Protein AF-X1VKK5-F1 (afdb_monomer_lite)

Radius of gyration: 13.62 Å; chains: 1; bounding box: 31×29×36 Å

Structure (mmCIF, N/CA/C/O backbone):
data_AF-X1VKK5-F1
#
_entry.id   AF-X1VKK5-F1
#
loop_
_atom_site.group_PDB
_atom_site.id
_atom_site.type_symbol
_atom_site.label_atom_id
_atom_site.label_alt_id
_atom_site.label_comp_id
_atom_site.label_asym_id
_atom_site.label_entity_id
_atom_site.label_seq_id
_atom_site.pdbx_PDB_ins_code
_atom_site.Cartn_x
_atom_site.Cartn_y
_atom_site.Cartn_z
_atom_site.occupancy
_atom_site.B_iso_or_equiv
_atom_site.auth_seq_id
_atom_site.auth_comp_id
_atom_site.auth_asym_id
_atom_site.auth_atom_id
_atom_site.pdbx_PDB_model_num
ATOM 1 N N . MET A 1 1 ? -4.678 12.905 10.165 1.00 81.50 1 MET A N 1
ATOM 2 C CA . MET A 1 1 ? -3.673 12.246 9.305 1.00 81.50 1 MET A CA 1
ATOM 3 C C . MET A 1 1 ? -3.370 10.897 9.931 1.00 81.50 1 MET A C 1
ATOM 5 O O . MET A 1 1 ? -3.075 10.854 11.118 1.00 81.50 1 MET A O 1
ATOM 9 N N . TYR A 1 2 ? -3.524 9.816 9.175 1.00 84.75 2 TYR A N 1
ATOM 10 C CA . TYR A 1 2 ? -3.258 8.451 9.613 1.00 84.75 2 TYR A CA 1
ATOM 11 C C . TYR A 1 2 ? -1.756 8.234 9.755 1.00 84.75 2 TYR A C 1
ATOM 13 O O . TYR A 1 2 ? -0.975 8.623 8.884 1.00 84.75 2 TYR A O 1
ATOM 21 N N . ARG A 1 3 ? -1.348 7.558 10.827 1.00 85.31 3 ARG A N 1
ATOM 22 C CA . ARG A 1 3 ? 0.020 7.050 10.931 1.00 85.31 3 ARG A CA 1
ATOM 23 C C . ARG A 1 3 ? 0.143 5.828 10.031 1.00 85.31 3 ARG A C 1
ATOM 25 O O . ARG A 1 3 ? -0.662 4.912 10.147 1.00 85.31 3 ARG A 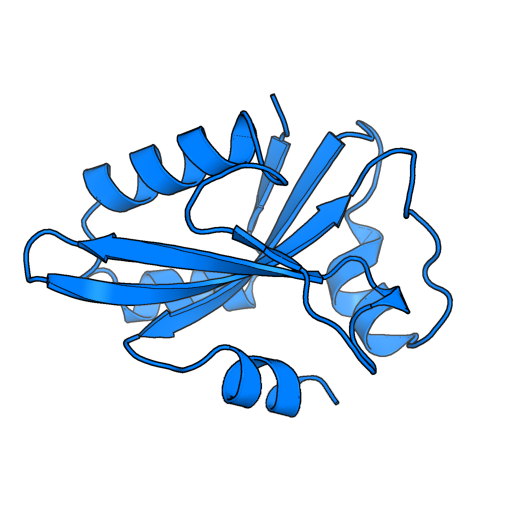O 1
ATOM 32 N N . TYR A 1 4 ? 1.151 5.768 9.172 1.00 86.56 4 TYR A N 1
ATOM 33 C CA . TYR A 1 4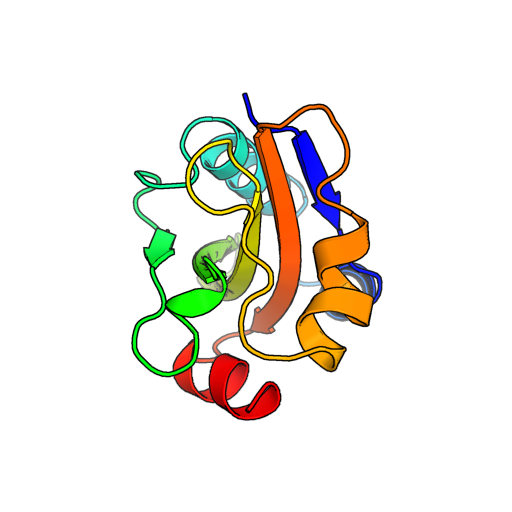 ? 1.403 4.545 8.419 1.00 86.56 4 TYR A CA 1
ATOM 34 C C . TYR A 1 4 ? 2.483 3.679 9.069 1.00 86.56 4 TYR A C 1
ATOM 36 O O . TYR A 1 4 ? 3.410 4.174 9.711 1.00 86.56 4 TYR A O 1
ATOM 44 N N . ILE A 1 5 ? 2.355 2.370 8.883 1.00 84.19 5 ILE A N 1
ATOM 45 C CA . ILE A 1 5 ? 3.299 1.345 9.313 1.00 84.19 5 ILE A CA 1
ATOM 46 C C . ILE A 1 5 ? 3.558 0.440 8.112 1.00 84.19 5 ILE A C 1
ATOM 48 O O . ILE A 1 5 ? 2.630 0.047 7.410 1.00 84.19 5 ILE A O 1
ATOM 52 N N . GLN A 1 6 ? 4.819 0.098 7.871 1.00 87.19 6 GLN A N 1
ATOM 53 C CA . GLN A 1 6 ? 5.192 -0.856 6.830 1.00 87.19 6 GLN A CA 1
ATOM 54 C C . GLN A 1 6 ? 5.329 -2.255 7.440 1.00 87.19 6 GLN A C 1
ATOM 56 O O . GLN A 1 6 ? 5.951 -2.432 8.494 1.00 87.19 6 GLN A O 1
ATOM 61 N N . SER A 1 7 ? 4.723 -3.260 6.810 1.00 84.56 7 SER A N 1
ATOM 62 C CA . SER A 1 7 ? 4.999 -4.656 7.144 1.00 84.56 7 SER A CA 1
ATOM 63 C C . SER A 1 7 ? 6.411 -5.040 6.660 1.00 84.56 7 SER A C 1
ATOM 65 O O . SER A 1 7 ? 6.911 -4.449 5.699 1.00 84.56 7 SER A O 1
ATOM 67 N N . PRO A 1 8 ? 7.056 -6.058 7.261 1.00 85.19 8 PRO A N 1
ATOM 68 C CA . PRO A 1 8 ? 8.330 -6.574 6.752 1.00 85.19 8 PRO A CA 1
ATOM 69 C C . PRO A 1 8 ? 8.260 -6.996 5.279 1.00 85.19 8 PRO A C 1
ATOM 71 O O . PRO A 1 8 ? 9.216 -6.802 4.530 1.00 85.19 8 PRO A O 1
ATOM 74 N N . GLN A 1 9 ? 7.117 -7.542 4.860 1.00 84.31 9 GLN A N 1
ATOM 75 C CA . GLN A 1 9 ? 6.879 -7.971 3.488 1.00 84.31 9 GLN A CA 1
ATOM 76 C C . GLN A 1 9 ? 6.814 -6.772 2.533 1.00 84.31 9 GLN A C 1
ATOM 78 O O . GLN A 1 9 ? 7.522 -6.751 1.530 1.00 84.31 9 GLN A O 1
ATOM 83 N N . PHE A 1 10 ? 6.072 -5.726 2.899 1.00 89.12 10 PHE A N 1
ATOM 84 C CA . PHE A 1 10 ? 6.031 -4.477 2.144 1.00 89.12 10 PHE A CA 1
ATOM 85 C C . PHE A 1 10 ? 7.422 -3.841 2.023 1.00 89.12 10 PHE A C 1
ATOM 87 O O . PHE A 1 10 ? 7.838 -3.456 0.932 1.00 89.12 10 PHE A O 1
ATOM 94 N N . THR A 1 11 ? 8.184 -3.782 3.121 1.00 91.38 11 THR A N 1
ATOM 95 C CA . THR A 1 11 ? 9.564 -3.273 3.115 1.00 91.38 11 THR A CA 1
ATOM 96 C C . THR A 1 11 ? 10.474 -4.110 2.210 1.00 91.38 11 THR A C 1
ATOM 98 O O . THR A 1 11 ? 11.283 -3.558 1.463 1.00 91.38 11 THR A O 1
ATOM 101 N N . LYS A 1 12 ? 10.333 -5.441 2.222 1.00 91.12 12 LYS A N 1
ATOM 102 C CA . LYS A 1 12 ? 11.063 -6.336 1.314 1.00 91.12 12 LYS A CA 1
ATOM 103 C C . LYS A 1 12 ? 10.708 -6.060 -0.151 1.00 91.12 12 LYS A C 1
ATOM 105 O O . LYS A 1 12 ? 11.619 -5.963 -0.972 1.00 91.12 12 LYS A O 1
ATOM 110 N N . GLY A 1 13 ? 9.423 -5.881 -0.463 1.00 90.88 13 GLY A N 1
ATOM 111 C CA . GLY A 1 13 ? 8.949 -5.498 -1.793 1.00 90.88 13 GLY A CA 1
ATOM 112 C C . GLY A 1 13 ? 9.535 -4.161 -2.253 1.00 90.88 13 GLY A C 1
ATOM 113 O O . GLY A 1 13 ? 10.150 -4.094 -3.316 1.00 90.88 13 GLY A O 1
ATOM 114 N N . LEU A 1 14 ? 9.456 -3.118 -1.418 1.00 91.94 14 LEU A N 1
ATOM 115 C CA . LEU A 1 14 ? 10.068 -1.812 -1.698 1.00 91.94 14 LEU A CA 1
ATOM 116 C C . LEU A 1 14 ? 11.563 -1.929 -2.016 1.00 91.94 14 LEU A C 1
ATOM 118 O O . LEU A 1 14 ? 12.028 -1.385 -3.017 1.00 91.94 14 LEU A O 1
ATOM 122 N N . ASN A 1 15 ? 12.308 -2.686 -1.208 1.00 93.12 15 ASN A N 1
ATOM 123 C CA . ASN A 1 15 ? 13.734 -2.911 -1.434 1.00 93.12 15 ASN A CA 1
ATOM 124 C C . ASN A 1 15 ? 14.008 -3.633 -2.761 1.00 93.12 15 ASN A C 1
ATOM 126 O O . ASN A 1 15 ? 14.978 -3.299 -3.447 1.00 93.12 15 ASN A O 1
ATOM 130 N N . GLY A 1 16 ? 13.144 -4.578 -3.146 1.00 92.69 16 GLY A N 1
ATOM 131 C CA . GLY A 1 16 ? 13.197 -5.254 -4.444 1.00 92.69 16 GLY A CA 1
ATOM 132 C C . GLY A 1 16 ? 13.009 -4.301 -5.629 1.00 92.69 16 GLY A C 1
ATOM 133 O O . GLY A 1 16 ? 13.621 -4.494 -6.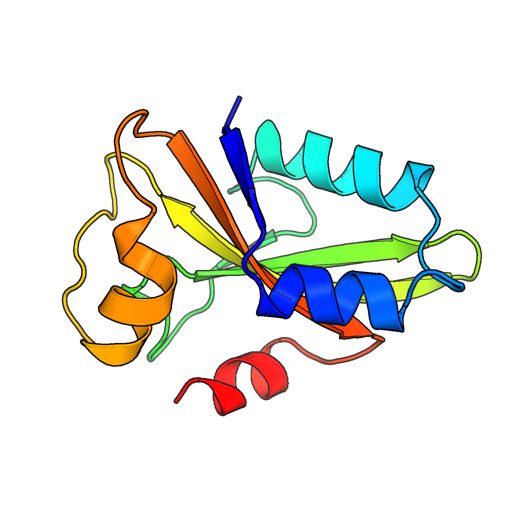679 1.00 92.69 16 GLY A O 1
ATOM 134 N N . TYR A 1 17 ? 12.240 -3.225 -5.448 1.00 91.69 17 TYR A N 1
ATOM 135 C CA . TYR A 1 17 ? 11.919 -2.254 -6.497 1.00 91.69 17 TYR A CA 1
ATOM 136 C C . TYR A 1 17 ? 12.644 -0.907 -6.366 1.00 91.69 17 TYR A C 1
ATOM 138 O O . TYR A 1 17 ? 12.348 0.010 -7.133 1.00 91.69 17 TYR A O 1
ATOM 146 N N . LYS A 1 18 ? 13.636 -0.773 -5.473 1.00 89.62 18 LYS A N 1
ATOM 147 C CA . LYS A 1 18 ? 14.322 0.506 -5.180 1.00 89.62 18 LYS A CA 1
ATOM 148 C C . LYS A 1 18 ? 14.938 1.220 -6.390 1.00 89.62 18 LYS A C 1
ATOM 150 O O . LYS A 1 18 ? 15.196 2.411 -6.342 1.00 89.62 18 LYS A O 1
ATOM 155 N N . LYS A 1 19 ? 15.236 0.484 -7.469 1.00 89.25 19 LYS A N 1
ATOM 156 C CA . LYS A 1 19 ? 15.794 1.048 -8.713 1.00 89.25 19 LYS A CA 1
ATOM 157 C C . LYS A 1 19 ? 14.733 1.692 -9.613 1.00 89.25 19 LYS A C 1
ATOM 159 O O . LYS A 1 19 ? 15.086 2.396 -10.550 1.00 89.25 19 LYS A O 1
ATOM 164 N N . VAL A 1 20 ? 13.457 1.390 -9.375 1.00 89.88 20 VAL A N 1
ATOM 165 C CA . VAL A 1 20 ? 12.319 1.776 -10.226 1.00 89.88 20 VAL A CA 1
ATOM 166 C C . VAL A 1 20 ? 11.350 2.687 -9.475 1.00 89.88 20 VAL A C 1
ATOM 168 O O . VAL A 1 20 ? 10.714 3.550 -10.084 1.00 89.88 20 VAL A O 1
ATOM 171 N N . ILE A 1 21 ? 11.229 2.493 -8.161 1.00 90.56 21 ILE A N 1
ATOM 172 C CA . ILE A 1 21 ? 10.459 3.373 -7.292 1.00 90.56 21 ILE A CA 1
ATOM 173 C C . ILE A 1 21 ? 11.292 4.612 -6.986 1.00 90.56 21 ILE A C 1
ATOM 175 O O . ILE A 1 21 ? 12.347 4.505 -6.372 1.00 90.56 21 ILE A O 1
ATOM 179 N N . ASP A 1 22 ? 10.813 5.780 -7.413 1.00 90.50 22 ASP A N 1
ATOM 180 C CA . ASP A 1 22 ? 11.394 7.053 -7.001 1.00 90.50 22 ASP A CA 1
ATOM 181 C C . ASP A 1 22 ? 10.763 7.546 -5.691 1.00 90.50 22 ASP A C 1
ATOM 183 O O . ASP A 1 22 ? 9.541 7.488 -5.508 1.00 90.50 22 ASP A O 1
ATOM 187 N N . ASP A 1 23 ? 11.601 8.066 -4.791 1.00 90.56 23 ASP A N 1
ATOM 188 C CA . ASP A 1 23 ? 11.190 8.486 -3.445 1.00 90.56 23 ASP A CA 1
ATOM 189 C C . ASP A 1 23 ? 10.108 9.567 -3.468 1.00 90.56 23 ASP A C 1
ATOM 191 O O . ASP A 1 23 ? 9.251 9.614 -2.589 1.00 90.56 23 ASP A O 1
ATOM 195 N N . LYS A 1 24 ? 10.108 10.439 -4.484 1.00 91.94 24 LYS A N 1
ATOM 196 C CA . LYS A 1 24 ? 9.114 11.510 -4.607 1.00 91.94 24 LYS A CA 1
ATOM 197 C C . LYS A 1 24 ? 7.719 10.938 -4.851 1.00 91.94 24 LYS A C 1
ATOM 199 O O . LYS A 1 24 ? 6.779 11.334 -4.164 1.00 91.94 24 LYS A O 1
ATOM 204 N N . SER A 1 25 ? 7.581 10.013 -5.799 1.00 90.69 25 SER A N 1
ATOM 205 C CA . SER A 1 25 ? 6.306 9.353 -6.096 1.00 90.69 25 SER A CA 1
ATOM 206 C C . SER A 1 25 ? 5.820 8.525 -4.910 1.00 90.69 25 SER A C 1
ATOM 208 O O . SER A 1 25 ? 4.646 8.617 -4.554 1.00 90.69 25 SER A O 1
ATOM 210 N N . LEU A 1 26 ? 6.723 7.790 -4.248 1.00 91.38 26 LEU A N 1
ATOM 211 C CA . LEU A 1 26 ? 6.391 7.027 -3.046 1.00 91.38 26 LEU A CA 1
ATOM 212 C C . LEU A 1 26 ? 5.928 7.941 -1.901 1.00 91.38 26 LEU A C 1
ATOM 214 O O . LEU A 1 26 ? 4.877 7.701 -1.318 1.00 91.38 26 LEU A O 1
ATOM 218 N N . ASN A 1 27 ? 6.660 9.014 -1.600 1.00 91.62 27 ASN A N 1
ATOM 219 C CA . ASN A 1 27 ? 6.313 9.932 -0.513 1.00 91.62 27 ASN A CA 1
ATOM 220 C C . ASN A 1 27 ? 4.996 10.672 -0.770 1.00 91.62 27 ASN A C 1
ATOM 222 O O . ASN A 1 27 ? 4.198 10.829 0.153 1.00 91.62 27 ASN A O 1
ATOM 226 N N . ASN A 1 28 ? 4.738 11.091 -2.013 1.00 91.69 28 ASN A N 1
ATOM 227 C CA . ASN A 1 28 ? 3.455 11.687 -2.389 1.00 91.69 28 ASN A CA 1
ATOM 228 C C . ASN A 1 28 ? 2.310 10.690 -2.198 1.00 91.69 28 ASN A C 1
ATOM 230 O O . ASN A 1 28 ? 1.316 11.016 -1.559 1.00 91.69 28 ASN A O 1
ATOM 234 N N . PHE A 1 29 ? 2.489 9.458 -2.673 1.00 92.06 29 PHE A N 1
ATOM 235 C CA . PHE A 1 29 ? 1.513 8.390 -2.500 1.00 92.06 29 PHE A CA 1
ATOM 236 C C . PHE A 1 29 ? 1.208 8.103 -1.020 1.00 92.06 29 PHE A C 1
ATOM 238 O O . PHE A 1 29 ? 0.044 8.074 -0.617 1.00 92.06 29 PHE A O 1
ATOM 245 N N . LEU A 1 30 ? 2.247 7.946 -0.191 1.00 90.25 30 LEU A N 1
ATOM 246 C CA . LEU A 1 30 ? 2.100 7.724 1.250 1.00 90.25 30 LEU A CA 1
ATOM 247 C C . LEU A 1 30 ? 1.393 8.904 1.932 1.00 90.25 30 LEU A C 1
ATOM 249 O O . LEU A 1 30 ? 0.536 8.695 2.792 1.00 90.25 30 LEU A O 1
ATOM 253 N N . LYS A 1 31 ? 1.713 10.142 1.533 1.00 90.12 31 LYS A N 1
ATOM 254 C CA . LYS A 1 31 ? 1.077 11.356 2.056 1.00 90.12 31 LYS A CA 1
ATOM 255 C C . LYS A 1 31 ? -0.404 11.420 1.688 1.00 90.12 31 LYS A C 1
ATOM 257 O O . LYS A 1 31 ? -1.227 11.649 2.576 1.00 90.12 31 LYS A O 1
ATOM 262 N N . ASP A 1 32 ? -0.752 11.180 0.429 1.00 90.62 32 ASP A N 1
ATOM 263 C CA . ASP A 1 32 ? -2.137 11.199 -0.046 1.00 90.62 32 ASP A CA 1
ATOM 264 C C . ASP A 1 32 ? -2.985 10.168 0.705 1.00 90.62 32 ASP A C 1
ATOM 266 O O . ASP A 1 32 ? -4.038 10.505 1.257 1.00 90.62 32 ASP A O 1
ATOM 270 N N . LEU A 1 33 ? -2.475 8.938 0.838 1.00 90.88 33 LEU A N 1
ATOM 271 C CA . LEU A 1 33 ? -3.142 7.898 1.617 1.00 90.88 33 LEU A CA 1
ATOM 272 C C . LEU A 1 33 ? -3.240 8.242 3.102 1.00 90.88 33 LEU A C 1
ATOM 274 O O . LEU A 1 33 ? -4.286 8.021 3.699 1.00 90.88 33 LEU A O 1
ATOM 278 N N . SER A 1 34 ? -2.202 8.819 3.709 1.00 87.81 34 SER A N 1
ATOM 279 C CA . SER A 1 34 ? -2.252 9.208 5.124 1.00 87.81 34 SER A CA 1
ATOM 280 C C . SER A 1 34 ? -3.300 10.292 5.412 1.00 87.81 34 SER A C 1
ATOM 282 O O . SER A 1 34 ? -3.850 10.353 6.512 1.00 87.81 34 SER A O 1
ATOM 284 N N . ASN A 1 35 ? -3.618 11.148 4.441 1.00 89.38 35 ASN A N 1
ATOM 285 C CA . ASN A 1 35 ? -4.625 12.191 4.613 1.00 89.38 35 ASN A CA 1
ATOM 286 C C . ASN A 1 35 ? -6.042 11.672 4.372 1.00 89.38 35 ASN A C 1
ATOM 288 O O . ASN A 1 35 ? -6.960 12.041 5.104 1.00 89.38 35 ASN A O 1
ATOM 292 N N . ALA A 1 36 ? -6.213 10.818 3.365 1.00 87.25 36 ALA A N 1
ATOM 293 C CA . ALA A 1 36 ? -7.520 10.413 2.871 1.00 87.25 36 ALA A CA 1
ATOM 294 C C . ALA A 1 36 ? -7.538 8.933 2.436 1.00 87.25 36 ALA A C 1
ATOM 296 O O . ALA A 1 36 ? -7.792 8.639 1.271 1.00 87.25 36 ALA A O 1
ATOM 297 N N . PRO A 1 37 ? -7.327 7.960 3.341 1.00 86.06 37 PRO A N 1
ATOM 298 C CA . PRO A 1 37 ? -7.115 6.564 2.943 1.00 86.06 37 PRO A CA 1
ATOM 299 C C . PRO A 1 37 ? -8.334 5.897 2.302 1.00 86.06 37 PRO A C 1
ATOM 301 O O . PRO A 1 37 ? -8.184 4.881 1.639 1.00 86.06 37 PRO A O 1
ATOM 304 N N . ARG A 1 38 ? -9.543 6.433 2.506 1.00 84.56 38 ARG A N 1
ATOM 305 C CA . ARG A 1 38 ? -10.789 5.890 1.933 1.00 84.56 38 ARG A CA 1
ATOM 306 C C . ARG A 1 38 ? -11.245 6.612 0.663 1.00 84.56 38 ARG A C 1
ATOM 308 O O . ARG A 1 38 ? -12.039 6.062 -0.088 1.00 84.56 38 ARG A O 1
ATOM 315 N N . SER A 1 39 ? -10.799 7.852 0.460 1.00 80.19 39 SER A N 1
ATOM 316 C CA . SER A 1 39 ? -11.224 8.725 -0.646 1.00 80.19 39 SER A CA 1
ATOM 317 C C . SER A 1 39 ? -10.079 9.134 -1.570 1.00 80.19 39 SER A C 1
ATOM 319 O O . SER A 1 39 ? -10.302 9.864 -2.536 1.00 80.19 39 SER A O 1
ATOM 321 N N . ALA A 1 40 ? -8.860 8.653 -1.312 1.00 82.62 40 ALA A N 1
ATOM 322 C CA . ALA A 1 40 ? -7.765 8.740 -2.258 1.00 82.62 40 ALA A CA 1
ATOM 323 C C . ALA A 1 40 ? -8.219 8.125 -3.583 1.00 82.62 40 ALA A C 1
ATOM 325 O O . ALA A 1 40 ? -8.724 7.005 -3.621 1.00 82.62 40 ALA A O 1
ATOM 326 N N . LYS A 1 41 ? -8.036 8.865 -4.679 1.00 76.56 41 LYS A N 1
ATOM 327 C CA . LYS A 1 41 ? -8.527 8.477 -6.010 1.00 76.56 41 LYS A CA 1
ATOM 328 C C . LYS A 1 41 ? -8.056 7.085 -6.441 1.00 76.56 41 LYS A C 1
ATOM 330 O O . LYS A 1 41 ? -8.730 6.431 -7.228 1.00 76.56 41 LYS A O 1
ATOM 335 N N . SER A 1 42 ? -6.899 6.656 -5.948 1.00 82.62 42 SER A N 1
ATOM 336 C CA . SER A 1 42 ? -6.311 5.367 -6.280 1.00 82.62 42 SER A CA 1
ATOM 337 C C . SER A 1 42 ? -6.690 4.230 -5.334 1.00 82.62 42 SER A C 1
ATOM 339 O O . SER A 1 42 ? -6.251 3.110 -5.578 1.00 82.62 42 SER A O 1
ATOM 341 N N . ALA A 1 43 ? -7.468 4.496 -4.279 1.00 87.69 43 ALA A N 1
ATOM 342 C CA . ALA A 1 43 ? -7.835 3.533 -3.250 1.00 87.69 43 ALA A CA 1
ATOM 343 C C . ALA A 1 43 ? -9.168 2.832 -3.549 1.00 87.69 43 ALA A C 1
ATOM 345 O O . ALA A 1 43 ? -10.175 3.464 -3.865 1.00 87.69 43 ALA A O 1
ATOM 346 N N . HIS A 1 44 ? -9.188 1.514 -3.376 1.00 88.25 44 HIS A N 1
ATOM 347 C CA . HIS A 1 44 ? -10.351 0.663 -3.583 1.00 88.25 44 HIS A CA 1
ATOM 348 C C . HIS A 1 44 ? -10.477 -0.354 -2.454 1.00 88.25 44 HIS A C 1
ATOM 350 O O . HIS A 1 44 ? -9.530 -1.079 -2.141 1.00 88.25 44 HIS A O 1
ATOM 356 N N . TYR A 1 45 ? -11.670 -0.430 -1.874 1.00 84.81 45 TYR A N 1
ATOM 357 C CA . TYR A 1 45 ? -11.995 -1.410 -0.850 1.00 84.81 45 TYR A CA 1
ATOM 358 C C . TYR A 1 45 ? -12.103 -2.817 -1.446 1.00 84.81 45 TYR A C 1
ATOM 360 O O . TYR A 1 45 ? -12.802 -3.011 -2.444 1.00 84.81 45 TYR A O 1
ATOM 368 N N . LEU A 1 46 ? -11.431 -3.803 -0.842 1.00 80.56 46 LEU A N 1
ATOM 369 C CA . LEU A 1 46 ? -11.487 -5.182 -1.320 1.00 80.56 46 LEU A CA 1
ATOM 370 C C . LEU A 1 46 ? -12.723 -5.901 -0.773 1.00 80.56 46 LEU A C 1
ATOM 372 O O . LEU A 1 46 ? -12.899 -6.060 0.434 1.00 80.56 46 LEU A O 1
ATOM 376 N N . GLN A 1 47 ? -13.579 -6.358 -1.686 1.00 76.75 47 GLN A N 1
ATOM 377 C CA . GLN A 1 47 ? -14.807 -7.084 -1.361 1.00 76.75 47 GLN A CA 1
ATOM 378 C C . GLN A 1 47 ? -14.575 -8.601 -1.213 1.00 76.75 47 GLN A C 1
ATOM 380 O O . GLN A 1 47 ? -13.481 -9.117 -1.445 1.00 76.75 47 GLN A O 1
ATOM 385 N N . GLY A 1 48 ? -15.622 -9.335 -0.822 1.00 72.94 48 GLY A N 1
ATOM 386 C CA . GLY A 1 48 ? -15.581 -10.791 -0.666 1.00 72.94 48 GLY A CA 1
ATO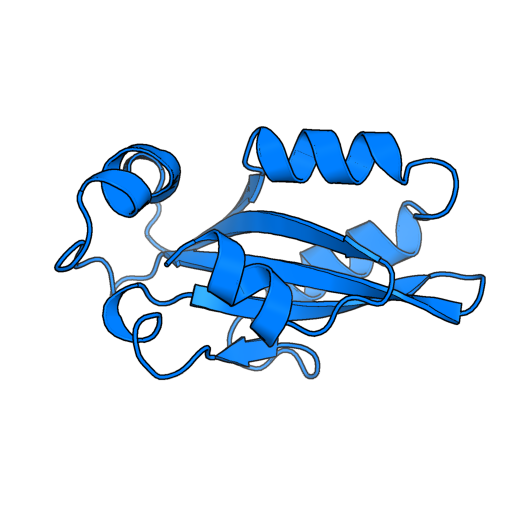M 387 C C . GLY A 1 48 ? -14.919 -11.224 0.643 1.00 72.94 48 GLY A C 1
ATOM 388 O O . GLY A 1 48 ? -15.177 -10.639 1.695 1.00 72.94 48 GLY A O 1
ATOM 389 N N . ALA A 1 49 ? -14.050 -12.239 0.587 1.00 67.50 49 ALA A N 1
ATOM 390 C CA . ALA A 1 49 ? -13.363 -12.782 1.765 1.00 67.50 49 ALA A CA 1
ATOM 391 C C . ALA A 1 49 ? -12.517 -11.737 2.525 1.00 67.50 49 ALA A C 1
ATOM 393 O O . ALA A 1 49 ? -12.281 -11.898 3.723 1.00 67.50 49 ALA A O 1
ATOM 394 N N . PHE A 1 50 ? -12.119 -10.654 1.845 1.00 66.88 50 PHE A N 1
ATOM 395 C CA . PHE A 1 50 ? -11.317 -9.556 2.387 1.00 66.88 50 PHE A CA 1
ATOM 396 C C . PHE A 1 50 ? -12.123 -8.452 3.075 1.00 66.88 50 PHE A C 1
ATOM 398 O O . PHE A 1 50 ? -11.562 -7.713 3.886 1.00 66.88 50 PHE A O 1
ATOM 405 N N . ALA A 1 51 ? -13.435 -8.372 2.825 1.00 67.75 51 ALA A N 1
ATOM 406 C CA . ALA A 1 51 ? -14.279 -7.313 3.378 1.00 67.75 51 ALA A CA 1
ATOM 407 C C . ALA A 1 51 ? -14.282 -7.335 4.918 1.00 67.75 51 ALA A C 1
ATOM 409 O O . ALA A 1 51 ? -14.206 -6.310 5.585 1.00 67.75 51 ALA A O 1
ATOM 410 N N . LYS A 1 52 ? -14.259 -8.525 5.522 1.00 67.38 52 LYS A N 1
ATOM 411 C CA . LYS A 1 52 ? -14.213 -8.663 6.986 1.00 67.38 52 LYS A CA 1
ATOM 412 C C . LYS A 1 52 ? -12.914 -8.158 7.630 1.00 67.38 52 LYS A C 1
ATOM 414 O O . LYS A 1 52 ? -12.858 -8.042 8.847 1.00 67.38 52 LYS A O 1
ATOM 419 N N . PHE A 1 53 ? -11.879 -7.872 6.839 1.00 70.25 53 PHE A N 1
ATOM 420 C CA . PHE A 1 53 ? -10.571 -7.440 7.329 1.00 70.25 53 PHE A CA 1
ATOM 421 C C . PHE A 1 53 ? -10.266 -5.971 7.051 1.00 70.25 53 PHE A C 1
ATOM 423 O O . PHE A 1 53 ? -9.151 -5.556 7.317 1.00 70.25 53 PHE A O 1
ATOM 430 N N . ASN A 1 54 ? -11.193 -5.186 6.496 1.00 78.31 54 ASN A N 1
ATOM 431 C CA . ASN A 1 54 ? -10.934 -3.789 6.127 1.00 78.31 54 ASN A CA 1
ATOM 432 C C . ASN A 1 54 ? -9.658 -3.595 5.279 1.00 78.31 54 ASN A C 1
ATOM 434 O O . ASN A 1 54 ? -8.873 -2.669 5.512 1.00 78.31 54 ASN A O 1
ATOM 438 N N . ILE A 1 55 ? -9.420 -4.506 4.329 1.00 81.44 55 ILE A N 1
ATOM 439 C CA . ILE A 1 55 ? -8.270 -4.437 3.425 1.00 81.44 55 ILE A CA 1
ATOM 440 C C . ILE A 1 55 ? -8.651 -3.632 2.188 1.00 81.44 55 ILE A C 1
ATOM 442 O O . ILE A 1 55 ? -9.721 -3.786 1.598 1.00 81.44 55 ILE A O 1
ATOM 446 N N . TRP A 1 56 ? -7.730 -2.772 1.793 1.00 88.06 56 TRP A N 1
ATOM 447 C CA . TRP A 1 56 ? -7.834 -1.896 0.649 1.00 88.06 56 TRP A CA 1
ATOM 448 C C . TRP A 1 56 ? -6.655 -2.139 -0.283 1.00 88.06 56 TRP A C 1
ATOM 450 O O . TRP A 1 56 ? -5.580 -2.589 0.121 1.00 88.06 56 TRP A O 1
ATOM 460 N N . SER A 1 57 ? -6.867 -1.814 -1.548 1.00 89.25 57 SER A N 1
ATOM 461 C CA . SER A 1 57 ? -5.809 -1.712 -2.538 1.00 89.25 57 SER A CA 1
ATOM 462 C C . SER A 1 57 ? -5.660 -0.261 -2.953 1.00 89.25 57 SER A C 1
ATOM 464 O O . SER A 1 57 ? -6.659 0.433 -3.112 1.00 89.25 57 SER A O 1
ATOM 466 N N . ALA A 1 58 ? -4.432 0.205 -3.133 1.00 91.88 58 ALA A N 1
ATOM 467 C CA . ALA A 1 58 ? -4.184 1.493 -3.754 1.00 91.88 58 ALA A CA 1
ATOM 468 C C . ALA A 1 58 ? -3.038 1.419 -4.747 1.00 91.88 58 ALA A C 1
ATOM 470 O O . ALA A 1 58 ? -2.086 0.665 -4.548 1.00 91.88 58 ALA A O 1
ATOM 471 N N . HIS A 1 59 ? -3.127 2.213 -5.808 1.00 90.75 59 HIS A N 1
ATOM 472 C CA . HIS A 1 59 ? -2.111 2.247 -6.851 1.00 90.75 59 HIS A CA 1
ATOM 473 C C . HIS A 1 59 ? -1.373 3.584 -6.916 1.00 90.75 59 HIS A C 1
ATOM 475 O O . HIS A 1 59 ? -1.917 4.644 -6.600 1.00 90.75 59 HIS A O 1
ATOM 481 N N . PHE A 1 60 ? -0.126 3.535 -7.376 1.00 91.06 60 PHE A N 1
ATOM 482 C CA . PHE A 1 60 ? 0.624 4.721 -7.773 1.00 91.06 60 PHE A CA 1
ATOM 483 C C . PHE A 1 60 ? 1.520 4.424 -8.969 1.00 91.06 60 PHE A C 1
ATOM 485 O O . PHE A 1 60 ? 1.768 3.272 -9.327 1.00 91.06 60 PHE A O 1
ATOM 492 N N . LYS A 1 61 ? 1.973 5.498 -9.611 1.00 90.88 61 LYS A N 1
ATOM 493 C CA . LYS A 1 61 ? 2.771 5.463 -10.832 1.00 90.88 61 LYS A CA 1
ATOM 494 C C . LYS A 1 61 ? 4.082 6.197 -10.592 1.00 90.88 61 LYS A C 1
ATOM 496 O O . LYS A 1 61 ? 4.075 7.242 -9.944 1.00 90.88 61 LYS A O 1
ATOM 501 N N . THR A 1 62 ? 5.184 5.674 -11.118 1.00 87.62 62 THR A N 1
ATOM 502 C CA . THR A 1 62 ? 6.506 6.317 -11.002 1.00 87.62 62 THR A CA 1
ATOM 503 C C . THR A 1 62 ? 6.928 7.017 -12.289 1.00 87.62 62 THR A C 1
ATOM 505 O O . THR A 1 62 ? 6.244 6.939 -13.317 1.00 87.62 62 THR A O 1
ATOM 508 N N . ARG A 1 63 ? 8.072 7.717 -12.254 1.00 69.88 63 ARG A N 1
ATOM 509 C CA . ARG A 1 63 ? 8.567 8.580 -13.349 1.00 69.88 63 ARG A CA 1
ATOM 510 C C . ARG A 1 63 ? 8.792 7.868 -14.703 1.00 69.88 63 ARG A C 1
ATOM 512 O O . ARG A 1 63 ? 8.911 8.542 -15.717 1.00 69.88 63 ARG A O 1
ATOM 519 N N . GLY A 1 64 ? 8.781 6.534 -14.749 1.00 75.38 64 GLY A N 1
ATOM 520 C CA . GLY A 1 64 ? 8.866 5.718 -15.974 1.00 75.38 64 GLY A CA 1
ATOM 521 C C . GLY A 1 64 ? 7.537 5.115 -16.442 1.00 75.38 64 GLY A C 1
ATOM 522 O O . GLY A 1 64 ? 7.526 4.180 -17.231 1.00 75.38 64 GLY A O 1
ATOM 523 N N . SER A 1 65 ? 6.412 5.598 -15.920 1.00 83.12 65 SER A N 1
ATOM 524 C CA . SER A 1 65 ? 5.085 5.019 -16.130 1.00 83.12 65 SER A CA 1
ATOM 525 C C . SER A 1 65 ? 4.852 3.600 -15.621 1.00 83.12 65 SER A C 1
ATOM 527 O O . SER A 1 65 ? 3.856 2.981 -15.986 1.00 83.12 65 SER A O 1
ATOM 529 N N . VAL A 1 66 ? 5.712 3.124 -14.727 1.00 87.00 66 VAL A N 1
ATOM 530 C CA . VAL A 1 66 ? 5.527 1.837 -14.061 1.00 87.00 66 VAL A CA 1
ATOM 531 C C . VAL A 1 66 ? 4.426 1.961 -13.016 1.00 87.00 66 VAL A C 1
ATOM 533 O O . VAL A 1 66 ? 4.452 2.898 -12.211 1.00 87.00 66 VAL A O 1
ATOM 536 N N . PHE A 1 67 ? 3.474 1.029 -13.036 1.00 90.00 67 PHE A N 1
ATOM 537 C CA . PHE A 1 67 ? 2.376 0.985 -12.083 1.00 90.00 67 PHE A CA 1
ATOM 538 C C . PHE A 1 67 ? 2.697 0.029 -10.940 1.00 90.00 67 PHE A C 1
ATOM 540 O O . PHE A 1 67 ? 3.211 -1.071 -11.136 1.00 90.00 67 PHE A O 1
ATOM 547 N N . PHE A 1 68 ? 2.364 0.453 -9.727 1.00 91.44 68 PHE A N 1
ATOM 548 C CA . PHE A 1 68 ? 2.465 -0.371 -8.535 1.00 91.44 68 PHE A CA 1
ATOM 549 C C . PHE A 1 68 ? 1.108 -0.460 -7.863 1.00 91.44 68 PHE A C 1
ATOM 551 O O . PHE A 1 68 ? 0.442 0.558 -7.665 1.00 91.44 68 PHE A O 1
ATOM 558 N N . THR A 1 69 ? 0.741 -1.675 -7.479 1.00 91.25 69 THR A N 1
ATOM 559 C CA . THR A 1 69 ? -0.410 -1.957 -6.628 1.00 91.25 69 THR A CA 1
ATOM 560 C C . THR A 1 69 ? 0.103 -2.238 -5.228 1.00 91.25 69 THR A C 1
ATOM 562 O O . THR A 1 69 ? 1.018 -3.038 -5.036 1.00 91.25 69 THR A O 1
ATOM 565 N N . THR A 1 70 ? -0.494 -1.584 -4.244 1.00 90.44 70 THR A N 1
ATOM 566 C CA . THR A 1 70 ? -0.216 -1.804 -2.827 1.00 90.44 70 THR A CA 1
ATOM 567 C C . THR A 1 70 ? -1.462 -2.325 -2.142 1.00 90.44 70 THR A C 1
ATOM 569 O O . THR A 1 70 ? -2.571 -1.883 -2.449 1.00 90.44 70 THR A O 1
ATOM 572 N N . LEU A 1 71 ? -1.279 -3.248 -1.207 1.00 88.69 71 LEU A N 1
ATOM 573 C CA . LEU A 1 71 ? -2.323 -3.655 -0.279 1.00 88.69 71 LEU A CA 1
ATOM 574 C C . LEU A 1 71 ? -2.075 -2.999 1.070 1.00 88.69 71 LEU A C 1
ATOM 576 O O . LEU A 1 71 ? -0.939 -2.975 1.551 1.00 88.69 71 LEU A O 1
ATOM 580 N N . TYR A 1 72 ? -3.131 -2.499 1.699 1.00 87.12 72 TYR A N 1
ATOM 581 C CA . TYR A 1 72 ? -3.056 -1.974 3.052 1.00 87.12 72 TYR A CA 1
ATOM 582 C C . TYR A 1 72 ? -4.294 -2.327 3.866 1.00 87.12 72 TYR A C 1
ATOM 584 O O . TYR A 1 72 ? -5.409 -2.412 3.359 1.00 87.12 72 TYR A O 1
ATOM 592 N N . LEU A 1 73 ? -4.073 -2.519 5.156 1.00 84.12 73 LEU A N 1
ATOM 593 C CA . LEU A 1 73 ? -5.111 -2.596 6.167 1.00 84.12 73 LEU A CA 1
ATOM 594 C C . LEU A 1 73 ? -5.355 -1.192 6.715 1.00 84.12 73 LEU A C 1
ATOM 596 O O . LEU A 1 73 ? -4.406 -0.488 7.073 1.00 84.12 73 LEU A O 1
ATOM 600 N N . LEU A 1 74 ? -6.622 -0.802 6.814 1.00 83.31 74 LEU A N 1
ATOM 601 C CA . LEU A 1 74 ? -7.007 0.435 7.475 1.00 83.31 74 LEU A CA 1
ATOM 602 C C . LEU A 1 74 ? -7.441 0.134 8.917 1.00 83.31 74 LEU A C 1
ATOM 604 O O . LEU A 1 74 ? -8.486 -0.472 9.147 1.00 83.31 74 LEU A O 1
ATOM 608 N N . CYS A 1 75 ? -6.638 0.554 9.891 1.00 79.94 75 CYS A N 1
ATOM 609 C CA . CYS A 1 75 ? -7.024 0.546 11.296 1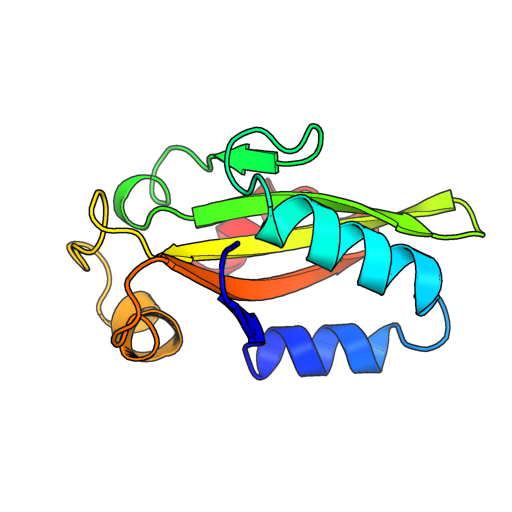.00 79.94 75 CYS A CA 1
ATOM 610 C C . CYS A 1 75 ? -7.724 1.880 11.591 1.00 79.94 75 CYS A C 1
ATOM 612 O O . CYS A 1 75 ? -7.101 2.938 11.500 1.00 79.94 75 CYS A O 1
ATOM 614 N N . ASP A 1 76 ? -9.015 1.837 11.905 1.00 76.56 76 ASP A N 1
ATOM 615 C CA . ASP A 1 76 ? -9.776 2.959 12.455 1.00 76.56 76 ASP A CA 1
ATOM 616 C C . ASP A 1 76 ? -10.865 2.453 13.404 1.00 76.56 76 ASP A C 1
ATOM 618 O O . ASP A 1 76 ? -11.141 1.251 13.473 1.00 76.56 76 ASP A O 1
ATOM 622 N N . ASP A 1 77 ? -11.482 3.375 14.148 1.00 59.84 77 ASP A N 1
ATOM 623 C CA . ASP A 1 77 ? -12.492 3.084 15.176 1.00 59.84 77 ASP A CA 1
ATOM 624 C C . ASP A 1 77 ? -13.714 2.307 14.650 1.00 59.84 77 ASP A C 1
ATOM 626 O O . ASP A 1 77 ? -14.546 1.864 15.439 1.00 59.84 77 ASP A O 1
ATOM 630 N N . LYS A 1 78 ? -13.861 2.147 13.325 1.00 55.03 78 LYS A N 1
ATOM 631 C CA . LYS A 1 78 ? -15.030 1.515 12.707 1.00 55.03 78 LYS A CA 1
ATOM 632 C C . LYS A 1 78 ? -14.844 0.029 12.389 1.00 55.03 78 LYS A C 1
ATOM 634 O O . LYS A 1 78 ? -15.856 -0.617 12.142 1.00 55.03 78 LYS A O 1
ATOM 639 N N . LEU A 1 79 ? -13.622 -0.518 12.367 1.00 52.50 79 LEU A N 1
ATOM 640 C CA . LEU A 1 79 ? -13.358 -1.850 11.783 1.00 52.50 79 LEU A CA 1
ATOM 641 C C . LEU A 1 79 ? -12.233 -2.657 12.469 1.00 52.50 79 LEU A C 1
ATOM 643 O O . LEU A 1 79 ? -11.560 -3.472 11.844 1.00 52.50 79 LEU A O 1
ATOM 647 N N . SER A 1 80 ? -12.046 -2.494 13.779 1.00 48.84 80 SER A N 1
ATOM 648 C CA . SER A 1 80 ? -11.055 -3.238 14.578 1.00 48.84 80 SER A CA 1
ATOM 649 C C . SER A 1 80 ? -11.403 -4.714 14.857 1.00 48.84 80 SER A C 1
ATOM 651 O O . SER A 1 80 ? -10.718 -5.374 15.641 1.00 48.84 80 SER A O 1
ATOM 653 N N . SER A 1 81 ? -12.440 -5.285 14.234 1.00 48.47 81 SER A N 1
ATOM 654 C CA . SER A 1 81 ? -12.833 -6.668 14.507 1.00 48.47 81 SER A CA 1
ATOM 655 C C . SER A 1 81 ? -12.070 -7.656 13.629 1.00 48.47 81 SER A C 1
ATOM 657 O O . SER A 1 81 ? -12.380 -7.868 12.461 1.00 48.47 81 SER A O 1
ATOM 659 N N . CYS A 1 82 ? -11.107 -8.323 14.249 1.00 51.28 82 CYS A N 1
ATOM 660 C CA . CYS A 1 82 ? -10.327 -9.443 13.738 1.00 51.28 82 CYS A CA 1
ATOM 661 C C . CYS A 1 82 ? -11.152 -10.740 13.520 1.00 51.28 82 CYS A C 1
ATOM 663 O O . CYS A 1 82 ? -10.719 -11.839 13.860 1.00 51.28 82 CYS A O 1
ATOM 665 N N . SER A 1 83 ? -12.375 -10.647 12.999 1.00 46.75 83 SER A N 1
ATOM 666 C CA . SER A 1 83 ? -13.400 -11.698 13.088 1.00 46.75 83 SER A CA 1
ATOM 667 C C . SER A 1 83 ? -13.378 -12.710 11.934 1.00 46.75 83 SER A C 1
ATOM 669 O O . SER A 1 83 ? -14.429 -13.161 11.477 1.00 46.75 83 SER A O 1
ATOM 671 N N . GLY A 1 84 ? -12.201 -13.114 11.432 1.00 45.94 84 GLY A N 1
ATOM 672 C CA . GLY A 1 84 ? -12.224 -14.076 10.323 1.00 45.94 84 GLY A CA 1
ATOM 673 C C . GLY A 1 84 ? -10.963 -14.796 9.858 1.00 45.94 84 GLY A C 1
ATOM 674 O O . GLY A 1 84 ? -11.096 -15.612 8.947 1.00 45.94 84 GLY A O 1
ATOM 675 N N . SER A 1 85 ? -9.774 -14.530 10.403 1.00 50.53 85 SER A N 1
ATOM 676 C CA . SER A 1 85 ? -8.576 -15.357 10.168 1.00 50.53 85 SER A CA 1
ATOM 677 C C . SER A 1 85 ? -7.494 -15.012 11.181 1.00 50.53 85 SER A C 1
ATOM 679 O O . SER A 1 85 ? -6.938 -13.914 11.169 1.00 50.53 85 SER A O 1
ATOM 681 N N . GLN A 1 86 ? -7.164 -15.977 12.036 1.00 49.94 86 GLN A N 1
ATOM 682 C CA . GLN A 1 86 ? -6.151 -15.837 13.081 1.00 49.94 86 GLN A CA 1
ATOM 683 C C . GLN A 1 86 ? -4.753 -15.562 12.499 1.00 49.94 86 GLN A C 1
ATOM 685 O O . GLN A 1 86 ? -3.942 -14.906 13.141 1.00 49.94 86 GLN A O 1
ATOM 690 N N . LYS A 1 87 ? -4.484 -15.985 11.253 1.00 55.25 87 LYS A N 1
ATOM 691 C CA . LYS A 1 87 ? -3.201 -15.774 10.565 1.00 55.25 87 LYS A CA 1
ATOM 692 C C . LYS A 1 87 ? -3.038 -14.327 10.091 1.00 55.25 87 LYS A C 1
ATOM 694 O O . LYS A 1 87 ? -2.039 -13.701 10.418 1.00 55.25 87 LYS A O 1
ATOM 699 N N . LEU A 1 88 ? -4.043 -13.756 9.418 1.00 56.16 88 LEU A N 1
ATOM 700 C CA . LEU A 1 88 ? -4.031 -12.328 9.053 1.00 56.16 88 LEU A CA 1
ATOM 701 C C . LEU A 1 88 ? -4.008 -11.441 10.306 1.00 56.16 88 LEU A C 1
ATOM 703 O O . LEU A 1 88 ? -3.268 -10.460 10.363 1.00 56.16 88 LEU A O 1
ATOM 707 N N . CYS A 1 89 ? -4.746 -11.844 11.341 1.00 54.94 89 CYS A N 1
ATOM 708 C CA . CYS A 1 89 ? -4.768 -11.162 12.626 1.00 54.94 89 CYS A CA 1
ATOM 709 C C . CYS A 1 89 ? -3.415 -11.154 13.346 1.00 54.94 89 CYS A C 1
ATOM 711 O O . CYS A 1 89 ? -2.919 -10.090 13.716 1.00 54.94 89 CYS A O 1
ATOM 713 N N . ASN A 1 90 ? -2.788 -12.321 13.493 1.00 55.94 90 ASN A N 1
ATOM 714 C CA . ASN A 1 90 ? -1.501 -12.450 14.172 1.00 55.94 90 ASN A CA 1
ATOM 715 C C . ASN A 1 90 ? -0.349 -11.847 13.358 1.00 55.94 90 ASN A C 1
ATOM 717 O O . ASN A 1 90 ? 0.598 -11.337 13.942 1.00 55.94 90 ASN A O 1
ATOM 721 N N . THR A 1 91 ? -0.409 -11.889 12.022 1.00 55.84 91 THR A N 1
ATOM 722 C CA . THR A 1 91 ? 0.670 -11.373 11.163 1.00 55.84 91 THR A CA 1
ATOM 723 C C . THR A 1 91 ? 0.571 -9.863 10.915 1.00 55.84 91 THR A C 1
ATOM 725 O O . THR A 1 91 ? 1.606 -9.206 10.802 1.00 55.84 91 THR A O 1
ATOM 728 N N . PHE A 1 92 ? -0.638 -9.290 10.853 1.00 54.56 92 PHE A N 1
ATOM 729 C CA . PHE A 1 92 ? -0.829 -7.893 10.434 1.00 54.56 92 PHE A CA 1
ATOM 730 C C . PHE A 1 92 ? -1.623 -7.019 11.420 1.00 54.56 92 PHE A C 1
ATOM 732 O O . PHE A 1 92 ? -1.375 -5.815 11.467 1.00 54.56 92 PHE A O 1
ATOM 739 N N . ILE A 1 93 ? -2.531 -7.591 12.225 1.00 52.44 93 ILE A N 1
ATOM 740 C CA . ILE A 1 93 ? -3.506 -6.833 13.044 1.00 52.44 93 ILE A CA 1
ATOM 741 C C . ILE A 1 93 ? -3.041 -6.609 14.490 1.00 52.44 93 ILE A C 1
ATOM 743 O O . ILE A 1 93 ? -3.478 -5.643 15.111 1.00 52.44 93 ILE A O 1
ATOM 747 N N . GLN A 1 94 ? -2.050 -7.361 14.992 1.00 50.62 94 GLN A N 1
ATOM 748 C CA . GLN A 1 94 ? -1.355 -7.023 16.253 1.00 50.62 94 GLN A CA 1
ATOM 749 C C . GLN A 1 94 ? -0.753 -5.601 16.266 1.00 50.62 94 GLN A C 1
ATOM 751 O O . GLN A 1 94 ? -0.314 -5.133 17.306 1.00 50.62 94 GLN A O 1
ATOM 756 N N . LYS A 1 95 ? -0.735 -4.902 15.123 1.00 52.06 95 LYS A N 1
ATOM 757 C CA . LYS A 1 95 ? -0.224 -3.538 14.993 1.00 52.06 95 LYS A CA 1
ATOM 758 C C . LYS A 1 95 ? -1.281 -2.442 15.033 1.00 52.06 95 LYS A C 1
ATOM 760 O O . LYS A 1 95 ? -0.866 -1.294 15.124 1.00 52.06 95 LYS A O 1
ATOM 765 N N . CYS A 1 96 ? -2.585 -2.747 15.009 1.00 60.66 96 CYS A N 1
ATOM 766 C CA . CYS A 1 96 ? -3.635 -1.741 15.231 1.00 60.66 96 CYS A CA 1
ATOM 767 C C . CYS A 1 96 ? -3.722 -1.369 16.730 1.00 60.66 96 CYS A C 1
ATOM 769 O O . CYS A 1 96 ? -4.787 -1.419 17.344 1.00 60.66 96 CYS A O 1
ATOM 771 N N . GLU A 1 97 ? -2.586 -1.051 17.350 1.00 58.97 97 GLU A N 1
ATOM 772 C CA . GLU A 1 97 ? -2.527 -0.480 18.692 1.00 58.97 97 GLU A CA 1
ATOM 773 C C . GLU A 1 97 ? -2.824 1.017 18.608 1.00 58.97 97 GLU A C 1
ATOM 775 O O . GLU A 1 97 ? -2.587 1.648 17.577 1.00 58.97 97 GLU A O 1
ATOM 780 N N . LYS A 1 98 ? -3.319 1.620 19.696 1.00 58.00 98 LYS A N 1
ATOM 781 C CA . LYS A 1 98 ? -3.514 3.079 19.764 1.00 58.00 98 LYS A CA 1
ATOM 782 C C . LYS A 1 98 ? -2.244 3.810 19.270 1.00 58.00 98 LYS A C 1
ATOM 784 O O . LYS A 1 98 ? -1.143 3.437 19.671 1.00 58.00 98 LYS A O 1
ATOM 789 N N . PRO A 1 99 ? -2.355 4.867 18.441 1.00 56.25 99 PRO A N 1
ATOM 790 C CA . PRO A 1 99 ? -3.566 5.594 18.052 1.00 56.25 99 PRO A CA 1
ATOM 791 C C . PRO A 1 99 ? -4.441 4.832 17.057 1.00 56.25 99 PRO A C 1
ATOM 793 O O . PRO A 1 99 ? -3.939 4.078 16.233 1.00 56.25 99 PRO A O 1
ATOM 796 N N . THR A 1 100 ? -5.750 5.069 17.117 1.00 67.69 100 THR A N 1
ATOM 797 C CA . THR A 1 100 ? -6.741 4.291 16.372 1.00 67.69 100 THR A CA 1
ATOM 798 C C . THR A 1 100 ? -6.718 4.527 14.868 1.00 67.69 100 THR A C 1
ATOM 800 O O . THR A 1 100 ? -7.177 3.654 14.157 1.00 67.69 100 THR A O 1
ATOM 803 N N . GLN A 1 101 ? -6.140 5.626 14.366 1.00 81.19 101 GLN A N 1
ATOM 804 C CA . GLN A 1 101 ? -6.044 5.929 12.930 1.00 81.19 101 GLN A CA 1
ATOM 805 C C . GLN A 1 101 ? -4.683 5.526 12.345 1.00 81.19 101 GLN A C 1
ATOM 807 O O . GLN A 1 101 ? -3.728 6.315 12.353 1.00 81.19 101 GLN A O 1
ATOM 812 N N . GLN A 1 102 ? -4.597 4.305 11.812 1.00 84.62 102 GLN A N 1
ATOM 813 C CA . GLN A 1 102 ? -3.383 3.780 11.184 1.00 84.62 102 GLN A CA 1
ATOM 814 C C . GLN A 1 102 ? -3.623 3.116 9.826 1.00 84.62 102 GLN A C 1
ATOM 816 O O . GLN A 1 102 ? -4.687 2.574 9.548 1.00 84.62 102 GLN A O 1
ATOM 821 N N . ILE A 1 103 ? -2.595 3.143 8.982 1.00 86.88 103 ILE A N 1
ATOM 822 C CA . ILE A 1 103 ? -2.529 2.404 7.720 1.00 86.88 103 ILE A CA 1
ATOM 823 C C . ILE A 1 103 ? -1.392 1.401 7.845 1.00 86.88 103 ILE A C 1
ATOM 825 O O . ILE A 1 103 ? -0.238 1.796 8.004 1.00 86.88 103 ILE A O 1
ATOM 829 N N . VAL A 1 104 ? -1.686 0.111 7.757 1.00 85.94 104 VAL A N 1
ATOM 830 C CA . VAL A 1 104 ? -0.650 -0.925 7.738 1.00 85.94 104 VAL A CA 1
ATOM 831 C C . VAL A 1 104 ? -0.471 -1.388 6.301 1.00 85.94 104 VAL A C 1
ATOM 833 O O . VAL A 1 104 ? -1.316 -2.099 5.766 1.00 85.94 104 VAL A O 1
ATOM 836 N N . PHE A 1 105 ? 0.625 -0.982 5.666 1.00 88.19 105 PHE A N 1
ATOM 837 C CA . PHE A 1 105 ? 0.980 -1.434 4.324 1.00 88.19 105 PHE A CA 1
ATOM 838 C C . PHE A 1 105 ? 1.448 -2.887 4.374 1.00 88.19 105 PHE A C 1
ATOM 840 O O . PHE A 1 105 ? 2.396 -3.216 5.090 1.00 88.19 105 PHE A O 1
ATOM 847 N N . LEU A 1 106 ? 0.768 -3.752 3.628 1.00 85.31 106 LEU A N 1
ATOM 848 C CA . LEU A 1 106 ? 0.928 -5.202 3.683 1.00 85.31 106 LEU A CA 1
ATOM 849 C C . LEU A 1 106 ? 1.877 -5.701 2.596 1.00 85.31 106 LEU A C 1
ATOM 851 O O . LEU A 1 106 ? 2.796 -6.452 2.913 1.00 85.31 106 LEU A O 1
ATOM 855 N N . GLU A 1 107 ? 1.673 -5.255 1.355 1.00 88.00 107 GLU A N 1
ATOM 856 C CA . GLU A 1 107 ? 2.357 -5.773 0.165 1.00 88.00 107 GLU A CA 1
ATOM 857 C C . GLU A 1 107 ? 2.439 -4.715 -0.942 1.00 88.00 107 GLU A C 1
ATOM 859 O O . GLU A 1 107 ? 1.598 -3.811 -1.006 1.00 88.00 107 GLU A O 1
ATOM 864 N N . ILE A 1 108 ? 3.447 -4.830 -1.808 1.00 90.44 108 ILE A N 1
ATOM 865 C CA . ILE A 1 108 ? 3.588 -4.034 -3.027 1.00 90.44 108 ILE A CA 1
ATOM 866 C C . ILE A 1 108 ? 4.020 -4.924 -4.187 1.00 90.44 108 ILE A C 1
ATOM 868 O O . ILE A 1 108 ? 4.989 -5.672 -4.087 1.00 90.44 108 ILE A O 1
ATOM 872 N N . ALA A 1 109 ? 3.352 -4.789 -5.327 1.00 90.56 109 ALA A N 1
ATOM 873 C CA . ALA A 1 109 ? 3.765 -5.462 -6.547 1.00 90.56 109 ALA A CA 1
ATOM 874 C C . ALA A 1 109 ? 3.665 -4.552 -7.767 1.00 90.56 109 ALA A C 1
ATOM 876 O O . ALA A 1 109 ? 2.846 -3.632 -7.832 1.00 90.56 109 ALA A O 1
ATOM 877 N N . LYS A 1 110 ? 4.549 -4.816 -8.725 1.00 90.25 110 LYS A N 1
ATOM 878 C CA . LYS A 1 110 ? 4.642 -4.102 -9.993 1.00 90.25 110 LYS A CA 1
ATOM 879 C C . LYS A 1 110 ? 3.664 -4.705 -11.000 1.00 90.25 110 LYS A C 1
ATOM 881 O O . LYS A 1 110 ? 3.695 -5.913 -11.202 1.00 90.25 110 LYS A O 1
ATOM 886 N N . ASP A 1 111 ? 2.856 -3.858 -11.636 1.00 82.88 111 ASP A N 1
ATOM 887 C CA . ASP A 1 111 ? 1.935 -4.197 -12.734 1.00 82.88 111 ASP A CA 1
ATOM 888 C C . ASP A 1 111 ? 0.987 -5.387 -12.432 1.00 82.88 111 ASP A C 1
ATOM 890 O O . ASP A 1 111 ? 0.446 -6.030 -13.331 1.00 82.88 111 ASP A O 1
ATOM 894 N N . GLU A 1 112 ? 0.767 -5.681 -11.148 1.00 76.50 112 GLU A N 1
ATOM 895 C CA . GLU A 1 112 ? -0.031 -6.811 -10.674 1.00 76.50 112 GLU A CA 1
ATOM 896 C C . GLU A 1 112 ? -1.455 -6.348 -10.317 1.00 76.50 112 GLU A C 1
ATOM 898 O O . GLU A 1 112 ? -1.623 -5.385 -9.553 1.00 76.50 112 GLU A O 1
ATOM 903 N N . PRO A 1 113 ? -2.508 -7.011 -10.835 1.00 71.25 113 PRO A N 1
ATOM 904 C CA . PRO A 1 113 ? -3.879 -6.716 -10.447 1.00 71.25 113 PRO A CA 1
ATOM 905 C C . PRO A 1 113 ? -4.125 -7.132 -8.993 1.00 71.25 113 PRO A C 1
ATOM 907 O O . PRO A 1 113 ? -3.708 -8.204 -8.556 1.00 71.25 113 PRO A O 1
ATOM 910 N N . TYR A 1 114 ? -4.895 -6.327 -8.255 1.00 65.88 114 TYR A N 1
ATOM 911 C CA . TYR A 1 114 ? -5.194 -6.576 -6.838 1.00 65.88 114 TYR A CA 1
ATOM 912 C C . TYR A 1 114 ? -5.782 -7.971 -6.571 1.00 65.88 114 TYR A C 1
ATOM 914 O O . TYR A 1 114 ? -5.563 -8.515 -5.496 1.00 65.88 114 TYR A O 1
ATOM 922 N N . LYS A 1 115 ? -6.506 -8.561 -7.537 1.00 61.16 115 LYS A N 1
ATOM 923 C CA . LYS A 1 115 ? -7.105 -9.896 -7.405 1.00 61.16 115 LYS A CA 1
ATOM 924 C C . LYS A 1 115 ? -6.044 -10.978 -7.184 1.00 61.16 115 LYS A C 1
ATOM 926 O O . LYS A 1 115 ? -6.205 -11.786 -6.286 1.00 61.16 115 LYS A O 1
ATOM 931 N N . LYS A 1 116 ? -4.928 -10.931 -7.918 1.00 66.19 116 LYS A N 1
ATOM 932 C CA . LYS A 1 116 ? -3.825 -11.891 -7.750 1.00 66.19 116 LYS A CA 1
ATOM 933 C C . LYS A 1 116 ? -3.112 -11.729 -6.409 1.00 66.19 116 LYS A C 1
ATOM 935 O O . LYS A 1 116 ? -2.769 -12.716 -5.771 1.00 66.19 116 LYS A O 1
ATOM 940 N N . LEU A 1 117 ? -2.920 -10.484 -5.970 1.00 62.38 117 LEU A N 1
ATOM 941 C CA . LEU A 1 117 ? -2.354 -10.192 -4.652 1.00 62.38 117 LEU A CA 1
ATOM 942 C C . LEU A 1 117 ? -3.275 -10.664 -3.527 1.00 62.38 117 LEU A C 1
ATOM 944 O O . LEU A 1 117 ? -2.798 -11.192 -2.533 1.00 62.38 117 LEU A O 1
ATOM 948 N N . ALA A 1 118 ? -4.583 -10.483 -3.690 1.00 62.91 118 ALA A N 1
ATOM 949 C CA . ALA A 1 118 ? -5.587 -10.947 -2.750 1.00 62.91 118 ALA A CA 1
ATOM 950 C C . ALA A 1 118 ? -5.604 -12.485 -2.678 1.00 62.91 118 ALA A C 1
ATOM 952 O O . ALA A 1 118 ? -5.518 -13.024 -1.583 1.00 62.91 118 ALA A O 1
ATOM 953 N N . ASP A 1 119 ? -5.586 -13.187 -3.815 1.00 62.91 119 ASP A N 1
ATOM 954 C CA . ASP A 1 119 ? -5.585 -14.659 -3.865 1.00 62.91 119 ASP A CA 1
ATOM 955 C C . ASP A 1 119 ? -4.393 -15.295 -3.107 1.00 62.91 119 ASP A C 1
ATOM 957 O O . ASP A 1 119 ? -4.517 -16.398 -2.585 1.00 62.91 119 AS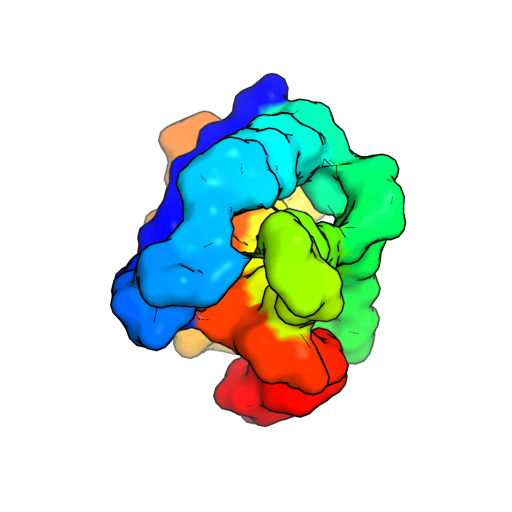P A O 1
ATOM 961 N N . PHE A 1 120 ? -3.251 -14.603 -2.966 1.00 59.22 120 PHE A N 1
ATOM 962 C CA . PHE A 1 120 ? -2.111 -15.071 -2.154 1.00 59.22 120 PHE A CA 1
ATOM 963 C C . PHE A 1 120 ? -2.424 -15.176 -0.646 1.00 59.22 120 PHE A C 1
ATOM 965 O O . PHE A 1 120 ? -1.758 -15.913 0.083 1.00 59.22 120 PHE A O 1
ATOM 972 N N . TYR A 1 121 ? -3.413 -14.421 -0.159 1.00 55.78 121 TYR A N 1
ATOM 973 C CA . TYR A 1 121 ? -3.771 -14.328 1.261 1.00 55.78 121 TYR A CA 1
ATOM 974 C C . TYR A 1 121 ? -5.058 -15.089 1.639 1.00 55.78 121 TYR A C 1
ATOM 976 O O . TYR A 1 121 ? -5.452 -15.041 2.810 1.00 55.78 121 TYR A O 1
ATOM 984 N N . THR A 1 122 ? -5.700 -15.772 0.684 1.00 53.06 122 THR A N 1
ATOM 985 C CA . THR A 1 122 ? -6.809 -16.734 0.884 1.00 53.06 122 THR A CA 1
ATOM 986 C C . THR A 1 122 ? -6.310 -18.165 0.869 1.00 53.06 122 THR A C 1
ATOM 988 O O . THR A 1 122 ? -6.782 -18.939 1.730 1.00 53.06 122 THR A O 1
#

Organism: NCBI:txid412755

pLDDT: mean 77.48, std 14.56, range [45.94, 93.12]

Sequence (122 aa):
MYRYIQSPQFTKGLNGYKKVIDDKSLNNFLKDLSNAPRSAKSAHYLQGAFAKFNIWSAHFKTRGSVFFTTLYLLCDDKLSSCSGSQKLCNTFIQKCEKPTQQIVFLEIAKDEPYKKLADFYT

Foldseek 3Di:
DAAEDEAPAAVVQCVVCVVPDDPVQVVVVVVLCRVPVPPRPQKDFDDDLCNLQQKIKGWTADPVRKIKIWIKGWFAPPRLDPPHDVVCCVRFSVPCDPPRGYIYTDHMDIPDDVVVVVVVVD

Secondary structure (DSSP, 8-state):
-PEEEE-HHHHHHHHHTTTT--HHHHHHHHHHHHH-TTT-TTEEE--GGGGGGTEEEEEEE-TT--EEEEEEEEE-TT-----S-HHHHHHHGGG-PSSS-EEEEEEEEES--HHHHHHTT-